Protein AF-A0A7S3RXI2-F1 (afdb_monomer)

Mean predicted aligned error: 6.36 Å

Solvent-accessible surface area (backbone atoms only — not comparable to full-atom values): 6686 Å² total; per-residue (Å²): 114,74,67,60,46,31,56,76,66,80,40,76,34,78,43,79,69,70,99,48,70,60,61,45,42,76,72,70,47,51,83,62,42,37,50,54,56,85,80,36,97,41,71,67,56,44,52,52,50,65,73,69,57,47,71,68,62,60,56,47,33,54,54,54,66,81,81,51,79,90,74,50,74,67,55,60,67,44,47,64,55,54,52,49,53,56,41,70,72,41,58,79,94,73,36,79,78,87,78,55,76,80,73,72,76,117

Organism: NCBI:txid141414

pLDDT: mean 91.19, std 6.78, range [53.22, 98.56]

Radius of gyration: 20.17 Å; Cα contacts (8 Å, |Δi|>4): 55; chains: 1; bounding box: 50×21×56 Å

Secondary structure (DSSP, 8-state):
-HHHHHHHTT---EE--SSSTHHHHHTT--TTT-EEGGGSSSHHHHHHHHHT--HHHHHHTTGGGGT--PPPHHHHHHHHHHHHHHHHTS-GGGSPPPPPGGGS--

Foldseek 3Di:
DQQVVCVVVVHAAADDDDVDCVVVVVVVDDVQQHNYPVVAPDPVRVVVCVVPDDPVSRVSNVVCVVPDDDDDPVNVVCVVVVVVVVQVPDDPVPHDDDDDPVNVPD

Structure (mmCIF, N/CA/C/O backbone):
data_AF-A0A7S3RXI2-F1
#
_entry.id   AF-A0A7S3RXI2-F1
#
loop_
_atom_site.group_PDB
_atom_site.id
_atom_site.type_symbol
_atom_site.label_atom_id
_atom_site.label_alt_id
_atom_site.label_comp_id
_atom_site.label_asym_id
_atom_site.label_entity_id
_atom_site.label_seq_id
_atom_site.pdbx_PDB_ins_code
_atom_site.Cartn_x
_atom_site.Cartn_y
_atom_site.Cartn_z
_atom_site.occupancy
_atom_site.B_iso_or_equiv
_atom_site.auth_seq_id
_atom_site.auth_comp_id
_atom_site.auth_asym_id
_atom_site.auth_atom_id
_atom_site.pdbx_PDB_model_num
ATOM 1 N N . GLU A 1 1 ? -0.301 -14.871 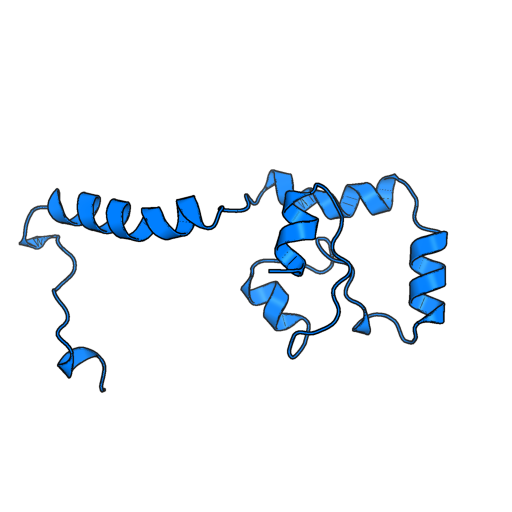4.456 1.00 74.81 1 GLU A N 1
ATOM 2 C CA . GLU A 1 1 ? -0.796 -14.375 3.153 1.00 74.81 1 GLU A CA 1
ATOM 3 C C . GLU A 1 1 ? 0.418 -13.812 2.371 1.00 74.81 1 GLU A C 1
ATOM 5 O O . GLU A 1 1 ? 1.476 -13.693 2.983 1.00 74.81 1 GLU A O 1
ATOM 10 N N . LYS A 1 2 ? 0.380 -13.667 1.035 1.00 85.19 2 LYS A N 1
ATOM 11 C CA . LYS A 1 2 ? 1.551 -13.328 0.193 1.00 85.19 2 LYS A CA 1
ATOM 12 C C . LYS A 1 2 ? 1.956 -11.855 0.317 1.00 85.19 2 LYS A C 1
ATOM 14 O O . LYS A 1 2 ? 3.142 -11.582 0.490 1.00 85.19 2 LYS A O 1
ATOM 19 N N . PHE A 1 3 ? 0.989 -10.943 0.263 1.00 88.31 3 PHE A N 1
ATOM 20 C CA . PHE A 1 3 ? 1.205 -9.502 0.365 1.00 88.31 3 PHE A CA 1
ATOM 21 C C . PHE A 1 3 ? 1.848 -9.126 1.706 1.00 88.31 3 PHE A C 1
ATOM 23 O O . PHE A 1 3 ? 2.897 -8.480 1.752 1.00 88.31 3 PHE A O 1
ATOM 30 N N . THR A 1 4 ? 1.289 -9.626 2.810 1.00 85.31 4 THR A N 1
ATOM 31 C CA . THR A 1 4 ? 1.797 -9.311 4.154 1.00 85.31 4 THR A CA 1
ATOM 32 C C . THR A 1 4 ? 3.180 -9.897 4.427 1.00 85.31 4 THR A C 1
ATOM 34 O O . THR A 1 4 ? 3.957 -9.301 5.172 1.00 85.31 4 THR A O 1
ATOM 37 N N . ARG A 1 5 ? 3.549 -11.014 3.780 1.00 88.75 5 ARG A N 1
ATOM 38 C CA . ARG A 1 5 ? 4.899 -11.590 3.906 1.00 88.75 5 ARG A CA 1
ATOM 39 C C . ARG A 1 5 ? 5.973 -10.619 3.433 1.00 88.75 5 ARG A C 1
ATOM 41 O O . ARG A 1 5 ? 6.918 -10.401 4.185 1.00 88.75 5 ARG A O 1
ATOM 48 N N . ALA A 1 6 ? 5.808 -9.998 2.263 1.00 89.81 6 ALA A N 1
ATOM 49 C CA . ALA A 1 6 ? 6.773 -9.020 1.751 1.00 89.81 6 ALA A CA 1
ATOM 50 C C . ALA A 1 6 ? 6.969 -7.863 2.748 1.00 89.81 6 ALA A C 1
ATOM 52 O O . ALA A 1 6 ? 8.096 -7.549 3.134 1.00 89.81 6 ALA A O 1
ATOM 53 N N . MET A 1 7 ? 5.860 -7.334 3.273 1.00 87.06 7 MET A N 1
ATOM 54 C CA . MET A 1 7 ? 5.861 -6.265 4.276 1.00 87.06 7 MET A CA 1
ATOM 55 C C . MET A 1 7 ? 6.627 -6.659 5.546 1.00 87.06 7 MET A C 1
ATOM 57 O O . MET A 1 7 ? 7.501 -5.919 6.007 1.00 87.06 7 MET A O 1
ATOM 61 N N . THR A 1 8 ? 6.345 -7.842 6.099 1.00 87.56 8 THR A N 1
ATOM 62 C CA . THR A 1 8 ? 7.015 -8.336 7.316 1.00 87.56 8 THR A CA 1
ATOM 63 C C . THR A 1 8 ? 8.478 -8.724 7.101 1.00 87.56 8 THR A C 1
ATOM 65 O O . THR A 1 8 ? 9.247 -8.731 8.056 1.00 87.56 8 THR A O 1
ATOM 68 N N . SER A 1 9 ? 8.882 -9.009 5.862 1.00 90.31 9 SER A N 1
ATOM 69 C CA . SER A 1 9 ? 10.254 -9.372 5.487 1.00 90.31 9 SER A CA 1
ATOM 70 C C . SER A 1 9 ? 11.106 -8.179 5.045 1.00 90.31 9 SER A C 1
ATOM 72 O O . SER A 1 9 ? 12.161 -8.379 4.454 1.00 90.31 9 SER A O 1
ATOM 74 N N . ASN A 1 10 ? 10.683 -6.944 5.337 1.00 89.06 10 ASN A N 1
ATOM 75 C CA . ASN A 1 10 ? 11.393 -5.718 4.940 1.00 89.06 10 ASN A CA 1
ATOM 76 C C . ASN A 1 10 ? 11.565 -5.557 3.421 1.00 89.06 10 ASN A C 1
ATOM 78 O O . ASN A 1 10 ? 12.534 -4.961 2.964 1.00 89.06 10 ASN A O 1
ATOM 82 N N . MET A 1 11 ? 10.607 -6.059 2.645 1.00 93.06 11 MET A N 1
ATOM 83 C CA . MET A 1 11 ? 10.573 -5.907 1.193 1.00 93.06 11 MET A CA 1
ATOM 84 C C . MET A 1 11 ? 9.439 -4.969 0.776 1.00 93.06 11 MET A C 1
ATOM 86 O O . MET A 1 11 ? 8.440 -4.831 1.489 1.00 93.06 11 MET A O 1
ATOM 90 N N . VAL A 1 12 ? 9.589 -4.336 -0.386 1.00 94.44 12 VAL A N 1
ATOM 91 C CA . VAL A 1 12 ? 8.497 -3.616 -1.055 1.00 94.44 12 VAL A CA 1
ATOM 92 C C . VAL A 1 12 ? 7.591 -4.639 -1.749 1.00 94.44 12 VAL A C 1
ATOM 94 O O . VAL A 1 12 ? 8.091 -5.442 -2.543 1.00 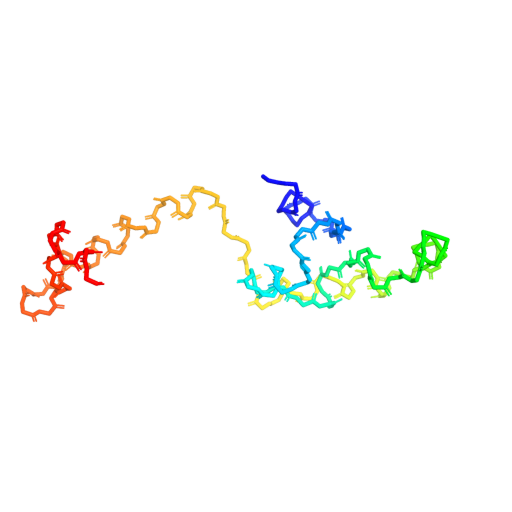94.44 12 VAL A O 1
ATOM 97 N N . PRO A 1 13 ? 6.276 -4.669 -1.471 1.00 94.56 13 PRO A N 1
ATOM 98 C CA . PRO A 1 13 ? 5.372 -5.571 -2.169 1.00 94.56 13 PRO A CA 1
ATOM 99 C C . PRO A 1 13 ? 5.204 -5.153 -3.631 1.00 94.56 13 PRO A C 1
ATOM 101 O O . PRO A 1 13 ? 4.825 -4.018 -3.924 1.00 94.56 13 PRO A O 1
ATOM 104 N N . LEU A 1 14 ? 5.422 -6.109 -4.532 1.00 95.56 14 LEU A N 1
ATOM 105 C CA . LEU A 1 14 ? 4.935 -6.055 -5.905 1.00 95.56 14 LEU A CA 1
ATOM 106 C C . LEU A 1 14 ? 3.583 -6.773 -5.944 1.00 95.56 14 LEU A C 1
ATOM 108 O O . LEU A 1 14 ? 3.525 -7.998 -5.812 1.00 95.56 14 LEU A O 1
ATOM 112 N N . ALA A 1 15 ? 2.504 -6.006 -6.041 1.00 95.06 15 ALA A N 1
ATOM 113 C CA . ALA A 1 15 ? 1.141 -6.494 -5.901 1.00 95.06 15 ALA A CA 1
ATOM 114 C C . ALA A 1 15 ? 0.478 -6.704 -7.266 1.00 95.06 15 ALA A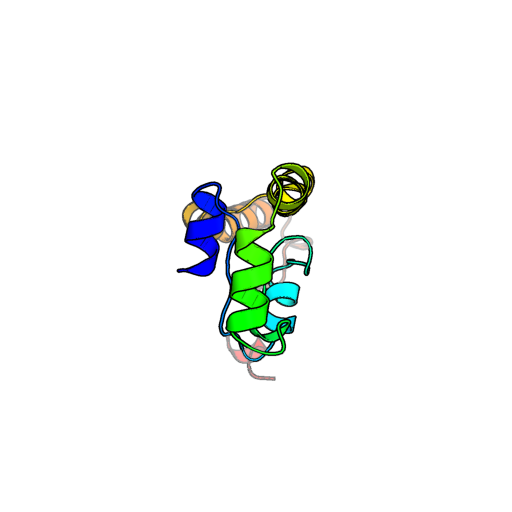 C 1
ATOM 116 O O . ALA A 1 15 ? 0.406 -5.788 -8.080 1.00 95.06 15 ALA A O 1
ATOM 117 N N . LEU A 1 16 ? -0.025 -7.919 -7.480 1.00 93.44 16 LEU A N 1
ATOM 118 C CA . LEU A 1 16 ? -0.868 -8.303 -8.607 1.00 93.44 16 LEU A CA 1
ATOM 119 C C . LEU A 1 16 ? -2.052 -9.099 -8.051 1.00 93.44 16 LEU A C 1
ATOM 121 O O . LEU A 1 16 ? -1.839 -10.101 -7.358 1.00 93.44 16 LEU A O 1
ATOM 125 N N . GLY A 1 17 ? -3.270 -8.664 -8.355 1.00 89.50 17 GLY A N 1
ATOM 126 C CA . GLY A 1 17 ? -4.505 -9.211 -7.794 1.00 89.50 17 GLY A CA 1
ATOM 127 C C . GLY A 1 17 ? -5.283 -8.160 -7.004 1.00 89.50 17 GLY A C 1
ATOM 128 O O . GLY A 1 17 ? -5.051 -6.970 -7.174 1.00 89.50 17 GLY A O 1
ATOM 129 N N . GLY A 1 18 ? -6.204 -8.620 -6.154 1.00 86.44 18 GLY A N 1
ATOM 130 C CA . GLY A 1 18 ? -7.346 -7.791 -5.759 1.00 86.44 18 GLY A CA 1
ATOM 131 C C . GLY A 1 18 ? -8.362 -7.701 -6.903 1.00 86.44 18 GLY A C 1
ATOM 132 O O . GLY A 1 18 ? -8.092 -8.163 -8.016 1.00 86.44 18 GLY A O 1
ATOM 133 N N . ASN A 1 19 ? -9.545 -7.163 -6.630 1.00 88.94 19 ASN A N 1
ATOM 134 C CA . ASN A 1 19 ? -10.446 -6.719 -7.690 1.00 88.94 19 ASN A CA 1
ATOM 135 C C . ASN A 1 19 ? -9.841 -5.513 -8.432 1.00 88.94 19 ASN A C 1
ATOM 137 O O . ASN A 1 19 ? -9.911 -5.433 -9.656 1.00 88.94 19 ASN A O 1
ATOM 141 N N . ASP A 1 20 ? -9.212 -4.619 -7.669 1.00 93.38 20 ASP A N 1
ATOM 142 C CA . ASP A 1 20 ? -8.489 -3.423 -8.096 1.00 93.38 20 ASP A CA 1
ATOM 143 C C . ASP A 1 20 ? -7.590 -2.927 -6.935 1.00 93.38 20 ASP A C 1
ATOM 145 O O . ASP A 1 20 ? -7.345 -3.639 -5.953 1.00 93.38 20 ASP A O 1
ATOM 149 N N . PHE A 1 21 ? -7.075 -1.697 -7.034 1.00 95.00 21 PHE A N 1
ATOM 150 C CA . PHE A 1 21 ? -6.256 -1.114 -5.972 1.00 95.00 21 PHE A CA 1
ATOM 151 C C . PHE A 1 21 ? -7.044 -0.784 -4.687 1.00 95.00 21 PHE A C 1
ATOM 153 O O . PHE A 1 21 ? -6.428 -0.682 -3.623 1.00 95.00 21 PHE A O 1
ATOM 160 N N . GLU A 1 22 ? -8.375 -0.661 -4.743 1.00 94.81 22 GLU A N 1
ATOM 161 C CA . GLU A 1 22 ? -9.212 -0.298 -3.591 1.00 94.81 22 GLU A CA 1
ATOM 162 C C . GLU A 1 22 ? -9.135 -1.360 -2.487 1.00 94.81 22 GLU A C 1
ATOM 164 O O . GLU A 1 22 ? -9.156 -1.024 -1.302 1.00 94.81 22 GLU A O 1
ATOM 169 N N . ASP A 1 23 ? -8.929 -2.633 -2.841 1.00 93.00 23 ASP A N 1
ATOM 170 C CA . ASP A 1 23 ? -8.694 -3.707 -1.866 1.00 93.00 23 ASP A CA 1
ATOM 171 C C . ASP A 1 23 ? -7.462 -3.426 -0.986 1.00 93.00 23 ASP A C 1
ATOM 173 O O . ASP A 1 23 ? -7.443 -3.717 0.215 1.00 93.00 23 ASP A O 1
ATOM 177 N N . TYR A 1 24 ? -6.418 -2.825 -1.560 1.00 92.25 24 TYR A N 1
ATOM 178 C CA . TYR A 1 24 ? -5.217 -2.437 -0.824 1.00 92.25 24 TYR A CA 1
ATOM 179 C C . TYR A 1 24 ? -5.439 -1.151 -0.024 1.00 92.25 24 TYR A C 1
ATOM 181 O O . TYR A 1 24 ? -4.946 -1.042 1.104 1.00 92.25 24 TYR A O 1
ATOM 189 N N . GLU A 1 25 ? -6.217 -0.205 -0.550 1.00 93.25 25 GLU A N 1
ATOM 190 C CA . GLU A 1 25 ? -6.622 1.002 0.181 1.00 93.25 25 GLU A CA 1
ATOM 191 C C . GLU A 1 25 ? -7.484 0.673 1.403 1.00 93.25 25 GLU A C 1
ATOM 193 O O . GLU A 1 25 ? -7.281 1.258 2.468 1.00 93.25 25 GLU A O 1
ATOM 198 N N . ALA A 1 26 ? -8.364 -0.327 1.307 1.00 91.94 26 ALA A N 1
ATOM 199 C CA . ALA A 1 26 ? -9.150 -0.844 2.426 1.00 91.94 26 ALA A CA 1
ATOM 200 C C . ALA A 1 26 ? -8.268 -1.462 3.528 1.00 91.94 26 ALA A C 1
ATOM 202 O O . ALA A 1 26 ? -8.600 -1.394 4.712 1.00 91.94 26 ALA A O 1
ATOM 203 N N . MET A 1 27 ? -7.097 -1.999 3.164 1.00 86.94 27 MET A N 1
ATOM 204 C CA . MET A 1 27 ? -6.047 -2.411 4.110 1.00 86.94 27 MET A CA 1
ATOM 205 C C . MET A 1 27 ? -5.187 -1.236 4.613 1.00 86.94 27 MET A C 1
ATOM 207 O O . MET A 1 27 ? -4.210 -1.432 5.342 1.00 86.94 27 MET A O 1
ATOM 211 N N . GLY A 1 28 ? -5.533 -0.008 4.230 1.00 89.50 28 GLY A N 1
ATOM 212 C CA . GLY A 1 28 ? -4.849 1.219 4.604 1.00 89.50 28 GLY A CA 1
ATOM 213 C C . GLY A 1 28 ? -3.564 1.471 3.824 1.00 89.50 28 GLY A C 1
ATOM 214 O O . GLY A 1 28 ? -2.726 2.222 4.318 1.00 89.50 28 GLY A O 1
ATOM 215 N N . MET A 1 29 ? -3.345 0.840 2.669 1.00 91.31 29 MET A N 1
ATOM 216 C CA . MET A 1 29 ? -2.163 1.059 1.825 1.00 91.31 29 MET A CA 1
ATOM 217 C C . MET A 1 29 ? -2.386 2.201 0.834 1.00 91.31 29 MET A C 1
ATOM 219 O O . MET A 1 29 ? -3.512 2.561 0.519 1.00 91.31 29 MET A O 1
ATOM 223 N N . THR A 1 30 ? -1.298 2.782 0.337 1.00 94.19 30 THR A N 1
ATOM 224 C CA . THR A 1 30 ? -1.327 3.800 -0.723 1.00 94.19 30 THR A CA 1
ATOM 225 C C . THR A 1 30 ? -0.398 3.408 -1.870 1.00 94.19 30 THR A C 1
ATOM 227 O O . THR A 1 30 ? 0.461 2.540 -1.712 1.00 94.19 30 THR A O 1
ATOM 230 N N . ARG A 1 31 ? -0.505 4.082 -3.023 1.00 94.06 31 ARG A N 1
ATOM 231 C CA . ARG A 1 31 ? 0.413 3.898 -4.172 1.00 94.06 31 ARG A CA 1
ATOM 232 C C . ARG A 1 31 ? 1.882 4.184 -3.839 1.00 94.06 31 ARG A C 1
ATOM 234 O O . ARG A 1 31 ? 2.775 3.831 -4.599 1.00 94.06 31 ARG A O 1
ATOM 241 N N . ARG A 1 32 ? 2.138 4.848 -2.707 1.00 93.56 32 ARG A N 1
ATOM 242 C CA . ARG A 1 32 ? 3.483 5.101 -2.180 1.00 93.56 32 ARG A CA 1
ATOM 243 C C . ARG A 1 32 ? 3.990 3.986 -1.269 1.00 93.56 32 ARG A C 1
ATOM 245 O O . ARG A 1 32 ? 5.140 4.048 -0.873 1.00 93.56 32 ARG A O 1
ATOM 252 N N . ASP A 1 33 ? 3.169 2.988 -0.949 1.00 93.56 33 ASP A N 1
ATOM 253 C CA . ASP A 1 33 ? 3.515 1.885 -0.042 1.00 93.56 33 ASP A CA 1
ATOM 254 C C . ASP A 1 33 ? 3.738 0.560 -0.801 1.00 93.56 33 ASP A C 1
ATOM 256 O O . ASP A 1 33 ? 4.351 -0.370 -0.277 1.00 93.56 33 ASP A O 1
ATOM 260 N N . VAL A 1 34 ? 3.230 0.472 -2.036 1.00 95.00 34 VAL A N 1
ATOM 261 C CA . VAL A 1 34 ? 3.137 -0.744 -2.858 1.00 95.00 34 VAL A CA 1
ATOM 262 C C . VAL A 1 34 ? 3.372 -0.408 -4.324 1.00 95.00 34 VAL A C 1
ATOM 264 O O . VAL A 1 34 ? 2.876 0.602 -4.817 1.00 95.00 34 VAL A O 1
ATOM 267 N N . ILE A 1 35 ? 4.053 -1.302 -5.040 1.00 96.88 35 ILE A N 1
ATOM 268 C CA . ILE A 1 35 ? 4.110 -1.267 -6.503 1.00 96.88 35 ILE A CA 1
ATOM 269 C C . ILE A 1 35 ? 2.953 -2.124 -7.019 1.00 96.88 35 ILE A C 1
ATOM 271 O O . ILE A 1 35 ? 3.003 -3.350 -6.918 1.00 96.88 35 ILE A O 1
ATOM 275 N N . TYR A 1 36 ? 1.900 -1.494 -7.537 1.00 97.19 36 TYR A N 1
ATOM 276 C CA . TYR A 1 36 ? 0.753 -2.203 -8.104 1.00 97.19 36 TYR A CA 1
ATOM 277 C C . TYR A 1 36 ? 0.972 -2.455 -9.594 1.00 97.19 36 TYR A C 1
ATOM 279 O O . TYR A 1 36 ? 1.284 -1.535 -10.347 1.00 97.19 36 TYR A O 1
ATOM 287 N N . VAL A 1 37 ? 0.849 -3.708 -10.023 1.00 97.06 37 VAL A N 1
ATOM 288 C CA . VAL A 1 37 ? 1.240 -4.121 -11.377 1.00 97.06 37 VAL A CA 1
ATOM 289 C C . VAL A 1 37 ? 0.356 -3.496 -12.458 1.00 97.06 37 VAL A C 1
ATOM 291 O O . VAL A 1 37 ? 0.890 -3.100 -13.494 1.00 97.06 37 VAL A O 1
ATOM 294 N N . ASP A 1 38 ? -0.947 -3.330 -12.221 1.00 95.94 38 ASP A N 1
ATOM 295 C CA . ASP A 1 38 ? -1.854 -2.804 -13.254 1.00 95.94 38 ASP A CA 1
ATOM 296 C C . ASP A 1 38 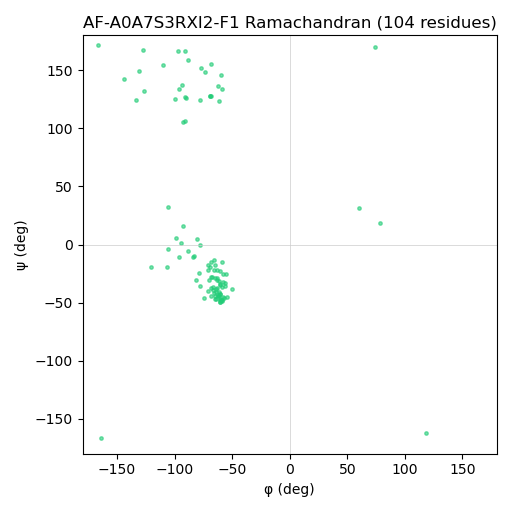? -1.765 -1.275 -13.432 1.00 95.94 38 ASP A C 1
ATOM 298 O O . ASP A 1 38 ? -2.423 -0.722 -14.309 1.00 95.94 38 ASP A O 1
ATOM 302 N N . ASP A 1 39 ? -0.912 -0.578 -12.666 1.00 96.31 39 ASP A N 1
ATOM 303 C CA . ASP A 1 39 ? -0.564 0.827 -12.958 1.00 96.31 39 ASP A CA 1
ATOM 304 C C . ASP A 1 39 ? 0.316 0.977 -14.194 1.00 96.31 39 ASP A C 1
ATOM 306 O O . ASP A 1 39 ? 0.463 2.069 -14.750 1.00 96.31 39 ASP A O 1
ATOM 310 N N . PHE A 1 40 ? 0.941 -0.117 -14.615 1.00 97.81 40 PHE A N 1
ATOM 311 C CA . PHE A 1 40 ? 1.832 -0.134 -15.754 1.00 97.81 40 PHE A CA 1
ATOM 312 C C . PHE A 1 40 ? 1.057 -0.584 -16.986 1.00 97.81 40 PHE A C 1
ATOM 314 O O . PHE A 1 40 ? 0.371 -1.600 -16.982 1.00 97.81 40 PHE A O 1
ATOM 321 N N . SER A 1 41 ? 1.236 0.135 -18.093 1.00 97.50 41 SER A N 1
ATOM 322 C CA . SER A 1 41 ? 0.563 -0.181 -19.359 1.00 97.50 41 SER A CA 1
ATOM 323 C C . SER A 1 41 ? 0.896 -1.576 -19.903 1.00 97.50 41 SER A C 1
ATOM 325 O O . SER A 1 41 ? 0.152 -2.111 -20.720 1.00 97.50 41 SER A O 1
ATOM 327 N N . ASN A 1 42 ? 2.038 -2.145 -19.503 1.00 97.56 42 ASN A N 1
ATOM 328 C CA . ASN A 1 42 ? 2.459 -3.507 -19.811 1.00 97.56 42 ASN A CA 1
ATOM 329 C C . ASN A 1 42 ? 3.646 -3.941 -18.927 1.00 97.56 42 ASN A C 1
ATOM 331 O O . ASN A 1 42 ? 4.296 -3.135 -18.257 1.00 97.56 42 ASN A O 1
ATOM 335 N N . VAL A 1 43 ? 3.991 -5.230 -19.004 1.00 97.56 43 VAL A N 1
ATOM 336 C CA . VAL A 1 43 ? 5.106 -5.836 -18.255 1.00 97.56 43 VAL A CA 1
ATOM 337 C C . VAL A 1 43 ? 6.465 -5.218 -18.605 1.00 97.56 43 VAL A C 1
ATOM 339 O O . VAL A 1 43 ? 7.332 -5.129 -17.739 1.00 97.56 43 VAL A O 1
ATOM 342 N N . SER A 1 44 ? 6.673 -4.753 -19.843 1.00 98.44 44 SER A N 1
ATOM 343 C CA . SER A 1 44 ? 7.933 -4.095 -20.215 1.00 98.44 44 SER A CA 1
ATOM 344 C C . SER A 1 44 ? 8.089 -2.744 -19.517 1.00 98.44 44 SER A C 1
ATOM 346 O O . SER A 1 44 ? 9.199 -2.406 -19.113 1.00 98.44 44 SER A O 1
ATOM 348 N N . ALA A 1 45 ? 7.002 -1.985 -19.346 1.00 98.56 45 ALA A N 1
ATOM 349 C CA . ALA A 1 45 ? 7.011 -0.731 -18.599 1.00 98.56 45 ALA A CA 1
ATOM 350 C C . ALA A 1 45 ? 7.332 -0.974 -17.115 1.00 98.56 45 ALA A C 1
ATOM 352 O O . ALA A 1 45 ? 8.202 -0.299 -16.567 1.00 98.56 45 ALA A O 1
ATOM 353 N N . LEU A 1 46 ? 6.720 -1.996 -16.502 1.00 98.44 46 LEU A N 1
ATOM 354 C CA . LEU A 1 46 ? 7.050 -2.423 -15.139 1.00 98.44 46 LEU A CA 1
ATOM 355 C C . LEU A 1 46 ? 8.523 -2.841 -15.015 1.00 98.44 46 LEU A C 1
ATOM 357 O O . LEU A 1 46 ? 9.225 -2.392 -14.114 1.00 98.44 46 LEU A O 1
ATOM 361 N N . ALA A 1 47 ? 9.026 -3.673 -15.929 1.00 98.38 47 ALA A N 1
ATOM 362 C CA . ALA A 1 47 ? 10.415 -4.123 -15.895 1.00 98.38 47 ALA A CA 1
ATOM 363 C C . ALA A 1 47 ? 11.404 -2.954 -16.032 1.00 98.38 47 ALA A C 1
ATOM 365 O O . ALA A 1 47 ? 12.412 -2.916 -15.327 1.00 98.38 47 ALA A O 1
ATOM 366 N N . SER A 1 48 ? 11.112 -1.991 -16.910 1.00 98.56 48 SER A N 1
ATOM 367 C CA . SER A 1 48 ? 11.903 -0.766 -17.048 1.00 98.56 48 SER A CA 1
ATOM 368 C C . SER A 1 48 ? 11.866 0.082 -15.779 1.00 98.56 48 SER A C 1
ATOM 370 O O . SER A 1 48 ? 12.905 0.590 -15.369 1.00 98.56 48 SER A O 1
ATOM 372 N N . TYR A 1 49 ? 10.705 0.207 -15.135 1.00 98.06 49 TYR A N 1
ATOM 373 C CA . TYR A 1 49 ? 10.575 0.909 -13.860 1.00 98.06 49 TYR A CA 1
ATOM 374 C C . TYR A 1 49 ? 11.433 0.262 -12.763 1.00 98.06 49 TYR A C 1
ATOM 376 O O . TYR A 1 49 ? 12.242 0.941 -12.139 1.00 98.06 49 TYR A O 1
ATOM 384 N N . LEU A 1 50 ? 11.339 -1.062 -12.593 1.00 97.50 50 LEU A N 1
ATOM 385 C CA . LEU A 1 50 ? 12.103 -1.796 -11.577 1.00 97.50 50 LEU A CA 1
ATOM 386 C C . LEU A 1 50 ? 13.619 -1.743 -11.817 1.00 97.50 50 LEU A C 1
ATOM 388 O O . LEU A 1 50 ? 14.383 -1.631 -10.865 1.00 97.50 50 LEU A O 1
ATOM 392 N N . LYS A 1 51 ? 14.070 -1.813 -13.076 1.00 98.12 51 LYS A N 1
ATOM 393 C CA . LYS A 1 51 ? 15.504 -1.771 -13.419 1.00 98.12 51 LYS A CA 1
ATOM 394 C C . LYS A 1 51 ? 16.150 -0.404 -13.202 1.00 98.12 51 LYS A C 1
ATOM 396 O O . LYS A 1 51 ? 17.347 -0.353 -12.951 1.00 98.12 51 LYS A O 1
ATOM 401 N N . ASN A 1 52 ? 15.382 0.673 -13.354 1.00 97.81 52 ASN A N 1
ATOM 402 C CA . ASN A 1 52 ? 15.875 2.046 -13.226 1.00 97.81 52 ASN A CA 1
ATOM 403 C C . ASN A 1 52 ? 15.570 2.663 -11.851 1.00 97.81 52 ASN A C 1
ATOM 405 O O . ASN A 1 52 ? 15.793 3.855 -11.660 1.00 97.81 52 ASN A O 1
ATOM 409 N N . MET A 1 53 ? 15.028 1.880 -10.916 1.00 97.25 53 MET A N 1
ATOM 410 C CA . MET A 1 53 ? 14.715 2.347 -9.572 1.00 97.25 53 MET A CA 1
ATOM 411 C C . MET A 1 53 ? 16.003 2.624 -8.798 1.00 97.25 53 MET A C 1
ATOM 413 O O . MET A 1 53 ? 16.875 1.761 -8.710 1.00 97.25 53 MET A O 1
ATOM 417 N N . ASP A 1 54 ? 16.104 3.820 -8.225 1.00 97.69 54 ASP A N 1
ATOM 418 C CA . ASP A 1 54 ? 17.198 4.188 -7.334 1.00 97.69 54 ASP A CA 1
ATOM 419 C C . ASP A 1 54 ? 16.865 3.887 -5.863 1.00 97.69 54 ASP A C 1
ATOM 421 O O . ASP A 1 54 ? 15.714 3.640 -5.482 1.00 97.69 54 ASP A O 1
ATOM 425 N N . ASP A 1 55 ? 17.892 3.932 -5.014 1.00 97.12 55 ASP A N 1
ATOM 426 C CA . ASP A 1 55 ? 17.757 3.658 -3.582 1.00 97.12 55 ASP A CA 1
ATOM 427 C C . ASP A 1 55 ? 16.791 4.633 -2.899 1.00 97.12 55 ASP A C 1
ATOM 429 O O . ASP A 1 55 ? 16.077 4.254 -1.972 1.00 97.12 55 ASP A O 1
ATOM 433 N N . ALA A 1 56 ? 16.745 5.893 -3.339 1.00 96.69 56 ALA A N 1
ATOM 434 C CA . ALA A 1 56 ? 15.850 6.896 -2.773 1.00 96.69 56 ALA A CA 1
ATOM 435 C C . ALA A 1 56 ? 14.378 6.540 -3.027 1.00 96.69 56 ALA A C 1
ATOM 437 O O . ALA A 1 56 ? 13.568 6.557 -2.096 1.00 96.69 56 ALA A O 1
ATOM 438 N N . THR A 1 57 ? 14.043 6.163 -4.263 1.00 95.88 57 THR A N 1
ATOM 439 C CA . THR A 1 57 ? 12.698 5.727 -4.651 1.00 95.88 57 THR A CA 1
ATOM 440 C C . THR A 1 57 ? 12.322 4.443 -3.925 1.00 95.88 57 THR A C 1
ATOM 442 O O . THR A 1 57 ? 11.245 4.373 -3.331 1.00 95.88 57 THR A O 1
ATOM 445 N N . TYR A 1 58 ? 13.223 3.453 -3.901 1.00 95.56 58 TYR A N 1
ATOM 446 C CA . TYR A 1 58 ? 12.995 2.193 -3.194 1.00 95.56 58 TYR A CA 1
ATOM 447 C C . TYR A 1 58 ? 12.729 2.424 -1.699 1.00 95.56 58 TYR A C 1
ATOM 449 O O . TYR A 1 58 ? 11.740 1.937 -1.152 1.00 95.56 58 TYR A O 1
ATOM 457 N N . ASN A 1 59 ? 13.559 3.237 -1.040 1.00 95.12 59 ASN A N 1
ATOM 458 C CA . ASN A 1 59 ? 13.389 3.570 0.374 1.00 95.12 59 ASN A CA 1
ATOM 459 C C . ASN A 1 59 ? 12.106 4.371 0.646 1.00 95.12 59 ASN A C 1
ATOM 461 O O . ASN A 1 59 ? 11.518 4.236 1.722 1.00 95.12 59 ASN A O 1
ATOM 465 N N . GLY A 1 60 ? 11.631 5.157 -0.326 1.00 95.19 60 GLY A N 1
ATOM 466 C CA . GLY A 1 60 ? 10.353 5.866 -0.252 1.00 95.19 60 GLY A CA 1
ATOM 467 C C . GLY A 1 60 ? 9.162 4.939 0.008 1.00 95.19 60 GLY A C 1
ATOM 468 O O . GLY A 1 60 ? 8.287 5.287 0.803 1.00 95.19 60 GLY A O 1
ATOM 469 N N . TYR A 1 61 ? 9.180 3.721 -0.544 1.00 95.69 61 TYR A N 1
ATOM 470 C CA . TYR A 1 61 ? 8.133 2.715 -0.322 1.00 95.69 61 TYR A CA 1
ATOM 471 C C . TYR A 1 61 ? 8.034 2.203 1.118 1.00 95.69 61 TYR A C 1
ATOM 473 O O . TYR A 1 61 ? 7.055 1.562 1.502 1.00 95.69 61 TYR A O 1
ATOM 481 N N . HIS A 1 62 ? 9.035 2.483 1.951 1.00 94.00 62 HIS A N 1
ATOM 482 C CA . HIS A 1 62 ? 9.042 2.106 3.359 1.00 94.00 62 HIS A CA 1
ATOM 483 C C . HIS A 1 62 ? 8.532 3.215 4.294 1.00 94.00 62 HIS A C 1
ATOM 485 O O . HIS A 1 62 ? 8.474 2.994 5.507 1.00 94.00 62 HIS A O 1
ATOM 491 N N . ALA A 1 63 ? 8.113 4.373 3.764 1.00 92.88 63 ALA A N 1
ATOM 492 C CA . ALA A 1 63 ? 7.656 5.517 4.558 1.00 92.88 63 ALA A CA 1
ATOM 493 C C . ALA A 1 63 ? 6.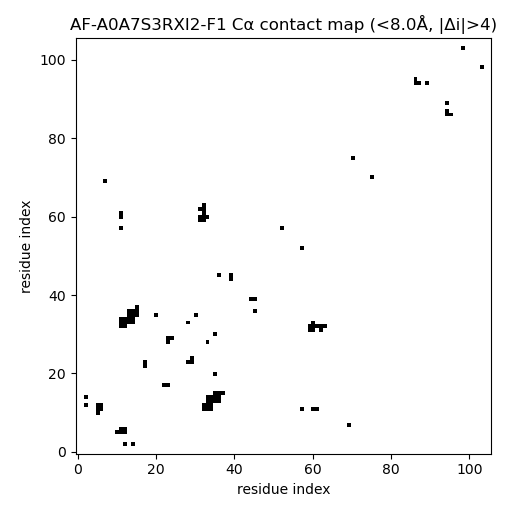467 5.192 5.480 1.00 92.88 63 ALA A C 1
ATOM 495 O O . ALA A 1 63 ? 6.390 5.717 6.593 1.00 92.88 63 ALA A O 1
ATOM 496 N N . TRP A 1 64 ? 5.580 4.271 5.083 1.00 90.38 64 TRP A N 1
ATOM 497 C CA . TRP A 1 64 ? 4.451 3.837 5.915 1.00 90.38 64 TRP A CA 1
ATOM 498 C C . TRP A 1 64 ? 4.860 3.317 7.292 1.00 90.38 64 TRP A C 1
ATOM 500 O O . TRP A 1 64 ? 4.068 3.400 8.224 1.00 90.38 64 TRP A O 1
ATOM 510 N N . ARG A 1 65 ? 6.086 2.810 7.463 1.00 90.62 65 ARG A N 1
ATOM 511 C CA . ARG A 1 65 ? 6.572 2.280 8.749 1.00 90.62 65 ARG A CA 1
ATOM 512 C C . ARG A 1 65 ? 6.689 3.351 9.831 1.00 90.62 65 ARG A C 1
ATOM 514 O O . ARG A 1 65 ? 6.767 3.017 11.007 1.00 90.62 65 ARG A O 1
ATOM 521 N N . GLN A 1 66 ? 6.708 4.623 9.438 1.00 90.75 66 GLN A N 1
ATOM 522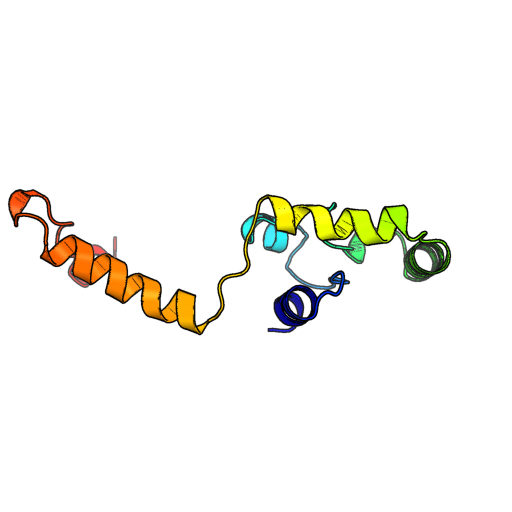 C CA . GLN A 1 66 ? 6.734 5.754 10.364 1.00 90.75 66 GLN A CA 1
ATOM 523 C C . GLN A 1 66 ? 5.351 6.048 10.959 1.00 90.75 66 GLN A C 1
ATOM 525 O O . GLN A 1 66 ? 5.261 6.627 12.037 1.00 90.75 66 GLN A O 1
ATOM 530 N N . THR A 1 67 ? 4.274 5.663 10.267 1.00 88.44 67 THR A N 1
ATOM 531 C CA . THR A 1 67 ? 2.893 6.024 10.631 1.00 88.44 67 THR A CA 1
ATOM 532 C C . THR A 1 67 ? 1.994 4.819 10.893 1.00 88.44 67 THR A C 1
ATOM 534 O O . THR A 1 67 ? 0.962 4.955 11.546 1.00 88.44 67 THR A O 1
ATOM 537 N N . LYS A 1 68 ? 2.372 3.633 10.409 1.00 86.94 68 LYS A N 1
ATOM 538 C CA . LYS A 1 68 ? 1.590 2.396 10.480 1.00 86.94 68 LYS A CA 1
ATOM 539 C C . LYS A 1 68 ? 2.462 1.260 11.010 1.00 86.94 68 LYS A C 1
ATOM 541 O O . LYS A 1 68 ? 3.662 1.188 10.748 1.00 86.94 68 LYS A O 1
ATOM 546 N N . ARG A 1 69 ? 1.833 0.319 11.713 1.00 84.56 69 ARG A N 1
ATOM 547 C CA . ARG A 1 69 ? 2.473 -0.903 12.208 1.00 84.56 69 ARG A CA 1
ATOM 548 C C . ARG A 1 69 ? 1.682 -2.115 11.747 1.00 84.56 69 ARG A C 1
ATOM 550 O O . ARG A 1 69 ? 0.471 -2.169 11.938 1.00 84.56 69 ARG A O 1
ATOM 557 N N . TYR A 1 70 ? 2.380 -3.107 11.205 1.00 81.81 70 TYR A N 1
ATOM 558 C CA . TYR A 1 70 ? 1.774 -4.406 10.945 1.00 81.81 70 TYR A CA 1
ATOM 559 C C . TYR A 1 70 ? 1.457 -5.110 12.270 1.00 81.81 70 TYR A C 1
ATOM 561 O O . TYR A 1 70 ? 2.335 -5.250 13.129 1.00 81.81 70 TYR A O 1
ATOM 569 N N . ARG A 1 71 ? 0.209 -5.552 12.427 1.00 80.75 71 ARG A N 1
ATOM 570 C CA . ARG A 1 71 ? -0.207 -6.438 13.514 1.00 80.75 71 ARG A CA 1
ATOM 571 C C . ARG A 1 71 ? -0.063 -7.879 13.047 1.00 80.75 71 ARG A C 1
ATOM 573 O O . ARG A 1 71 ? -0.537 -8.257 11.982 1.00 80.75 71 ARG A O 1
ATOM 580 N N . SER A 1 72 ? 0.649 -8.680 13.826 1.00 79.38 72 SER A N 1
ATOM 581 C CA . SER A 1 72 ? 0.753 -10.112 13.578 1.00 79.38 72 SER A CA 1
ATOM 582 C C . SER A 1 72 ? -0.591 -10.797 13.821 1.00 79.38 72 SER A C 1
ATOM 584 O O . SER A 1 72 ? -1.384 -10.357 14.649 1.00 79.38 72 SER A O 1
ATOM 586 N N . GLY A 1 73 ? -0.807 -11.954 13.187 1.00 80.31 73 GLY A N 1
ATOM 587 C CA . GLY A 1 73 ? -2.026 -12.737 13.418 1.00 80.31 73 GLY A CA 1
ATOM 588 C C . GLY A 1 73 ? -2.224 -13.140 14.888 1.00 80.31 73 GLY A C 1
ATOM 589 O O . GLY A 1 73 ? -3.354 -13.322 15.325 1.00 80.31 73 GLY A O 1
ATOM 590 N N . LYS A 1 74 ? -1.142 -13.231 15.679 1.00 83.62 74 LYS A N 1
ATOM 591 C CA . LYS A 1 74 ? -1.233 -13.439 17.133 1.00 83.62 74 LYS A CA 1
ATOM 592 C C . LYS A 1 74 ? -1.814 -12.220 17.848 1.00 83.62 74 LYS A C 1
ATOM 594 O O . LYS A 1 74 ? -2.668 -12.389 18.708 1.00 83.62 74 LYS A O 1
ATOM 599 N N . GLU A 1 75 ? -1.366 -11.018 17.499 1.00 84.50 75 GLU A N 1
ATOM 600 C CA . GLU A 1 75 ? -1.900 -9.774 18.067 1.00 84.50 75 GLU A CA 1
ATOM 601 C C . GLU A 1 75 ? -3.359 -9.566 17.658 1.00 84.50 75 GLU A C 1
ATOM 603 O O . GLU A 1 75 ? -4.190 -9.231 18.499 1.00 84.50 75 GLU A O 1
ATOM 608 N N . ASP A 1 76 ? -3.691 -9.851 16.396 1.00 85.19 76 ASP A N 1
ATOM 609 C CA . ASP A 1 76 ? -5.070 -9.798 15.909 1.00 85.19 76 ASP A CA 1
ATOM 610 C C . ASP A 1 76 ? -5.977 -10.773 16.657 1.00 85.19 76 ASP A C 1
ATOM 612 O O . ASP A 1 76 ? -7.079 -10.402 17.052 1.00 85.19 76 ASP A O 1
ATOM 616 N N . ALA A 1 77 ? -5.504 -11.995 16.909 1.00 87.62 77 ALA A N 1
ATOM 617 C CA . ALA A 1 77 ? -6.256 -12.989 17.664 1.00 87.62 77 ALA A CA 1
ATOM 618 C C . ALA A 1 77 ? -6.424 -12.615 19.146 1.00 87.62 77 ALA A C 1
ATOM 620 O O . ALA A 1 77 ? -7.395 -13.035 19.768 1.00 87.62 77 ALA A O 1
ATOM 621 N N . GLN A 1 78 ? -5.499 -11.842 19.724 1.00 92.31 78 GLN A N 1
ATOM 622 C CA . GLN A 1 78 ? -5.568 -11.400 21.122 1.00 92.31 78 GLN A CA 1
ATOM 623 C C . GLN A 1 78 ? -6.488 -10.192 21.321 1.00 92.31 78 GLN A C 1
ATOM 625 O O . GLN A 1 78 ? -7.103 -10.061 22.380 1.00 92.31 78 GLN A O 1
ATOM 630 N N . GLN A 1 79 ? -6.612 -9.328 20.313 1.00 90.44 79 GLN A N 1
ATOM 631 C CA . GLN A 1 79 ? -7.349 -8.071 20.417 1.00 90.44 79 GLN A CA 1
ATOM 632 C C . GLN A 1 79 ? -8.810 -8.236 20.898 1.00 90.44 79 GLN A C 1
ATOM 634 O O . GLN A 1 79 ? -9.188 -7.519 21.828 1.00 90.44 79 GLN A O 1
ATOM 639 N N . PRO A 1 80 ? -9.621 -9.192 20.392 1.00 91.88 80 PRO A N 1
ATOM 640 C CA . PRO A 1 80 ? -10.984 -9.400 20.886 1.00 91.88 80 PRO A CA 1
ATOM 641 C C . PRO A 1 80 ? -11.051 -9.769 22.373 1.00 91.88 80 PRO A C 1
ATOM 643 O O . PRO A 1 80 ? -11.970 -9.350 23.073 1.00 91.88 80 PRO A O 1
ATOM 646 N N . TYR A 1 81 ? -10.069 -10.520 22.883 1.00 93.50 81 TYR A N 1
ATOM 647 C CA . TYR A 1 81 ? -10.006 -10.871 24.305 1.00 93.50 81 TYR A CA 1
ATOM 648 C C . TYR A 1 81 ? -9.654 -9.660 25.166 1.00 93.50 81 TYR A C 1
ATOM 650 O O . TYR A 1 81 ? -10.234 -9.479 26.235 1.00 93.50 81 TYR A O 1
ATOM 658 N N . CYS A 1 82 ? -8.738 -8.809 24.697 1.00 93.00 82 CYS A N 1
ATOM 659 C CA . CYS A 1 82 ? -8.423 -7.545 25.360 1.00 93.00 82 CYS A CA 1
ATOM 660 C C . CYS A 1 82 ? -9.649 -6.625 25.410 1.00 93.00 82 CYS A C 1
ATOM 662 O O . CYS A 1 82 ? -9.946 -6.060 26.460 1.00 93.00 82 CYS A O 1
ATOM 664 N N . GLU A 1 83 ? -10.386 -6.510 24.305 1.00 93.19 83 GLU A N 1
ATOM 665 C CA . GLU A 1 83 ? -11.625 -5.731 24.244 1.00 93.19 83 GLU A CA 1
ATOM 666 C C . GLU A 1 83 ? -12.694 -6.288 25.186 1.00 93.19 83 GLU A C 1
ATOM 668 O O . GLU A 1 83 ? -13.307 -5.522 25.928 1.00 93.19 83 GLU A O 1
ATOM 673 N N . LEU A 1 84 ? -12.876 -7.611 25.224 1.00 93.12 84 LEU A N 1
ATOM 674 C CA . LEU A 1 84 ? -13.781 -8.260 26.171 1.00 93.12 84 LEU A CA 1
ATOM 675 C C . LEU A 1 84 ? -13.366 -7.990 27.624 1.00 93.12 84 LEU A C 1
ATOM 677 O O . LEU A 1 84 ? -14.201 -7.605 28.436 1.00 93.12 84 LEU A O 1
ATOM 681 N N . CYS A 1 85 ? -12.082 -8.141 27.952 1.00 95.19 85 CYS A N 1
ATOM 682 C CA . CYS A 1 85 ? -11.550 -7.866 29.287 1.00 95.19 85 CYS A CA 1
ATOM 683 C C . CYS A 1 85 ? -11.819 -6.414 29.715 1.00 95.19 85 CYS A C 1
ATOM 685 O O . CYS A 1 85 ? -12.301 -6.170 30.820 1.00 95.19 85 CYS A O 1
ATOM 687 N N . GLN A 1 86 ? -11.590 -5.446 28.821 1.00 95.81 86 GLN A N 1
ATOM 688 C CA . GLN A 1 86 ? -11.904 -4.039 29.084 1.00 95.81 86 GLN A CA 1
ATOM 689 C C . GLN A 1 86 ? -13.399 -3.826 29.341 1.00 95.81 86 GLN A C 1
ATOM 691 O O . GLN A 1 86 ? -13.749 -3.103 30.269 1.00 95.81 86 GLN A O 1
ATOM 696 N N . GLN A 1 87 ? -14.276 -4.472 28.565 1.00 95.75 87 GLN A N 1
ATOM 697 C CA . GLN A 1 87 ? -15.726 -4.400 28.775 1.00 95.75 87 GLN A CA 1
ATOM 698 C C . GLN A 1 87 ? -16.135 -4.965 30.137 1.00 95.75 87 GLN A C 1
ATOM 700 O O . GLN A 1 87 ? -16.919 -4.340 30.841 1.00 95.75 87 GLN A O 1
ATOM 705 N N . LEU A 1 88 ? -15.565 -6.098 30.549 1.00 93.88 88 LEU A N 1
ATOM 706 C CA . LEU A 1 88 ? -15.888 -6.730 31.831 1.00 93.88 88 LEU A CA 1
ATOM 707 C C . LEU A 1 88 ? -15.457 -5.897 33.049 1.00 93.88 88 LEU A C 1
ATOM 709 O O . LEU A 1 88 ? -16.022 -6.068 34.126 1.00 93.88 88 LEU A O 1
ATOM 713 N N . HIS A 1 89 ? -14.500 -4.979 32.889 1.00 96.12 89 HIS A N 1
ATOM 714 C CA . HIS A 1 89 ? -14.112 -4.031 33.939 1.00 96.12 89 HIS A CA 1
ATOM 715 C C . HIS A 1 89 ? -14.988 -2.769 34.003 1.00 96.12 89 HIS A C 1
ATOM 717 O O . HIS A 1 89 ? -14.880 -2.004 34.963 1.00 96.12 89 HIS A O 1
ATOM 723 N N . LEU A 1 90 ? -15.855 -2.526 33.016 1.00 96.00 90 LEU A N 1
ATOM 724 C CA . LEU A 1 90 ? -16.836 -1.444 33.083 1.00 96.00 90 LEU A CA 1
ATOM 725 C C . LEU A 1 90 ? -18.009 -1.842 33.983 1.00 96.00 90 LEU A C 1
ATOM 727 O O . LEU A 1 90 ? -18.371 -3.017 34.078 1.00 96.00 90 LEU A O 1
ATOM 731 N N . LYS A 1 91 ? -18.653 -0.845 34.602 1.00 96.06 91 LYS A N 1
ATOM 732 C CA . LYS A 1 91 ? -19.936 -1.064 35.282 1.00 96.06 91 LYS A CA 1
ATOM 733 C C . LYS A 1 91 ? -20.980 -1.580 34.280 1.00 96.06 91 LYS A C 1
ATOM 735 O O . LYS A 1 91 ? -20.933 -1.132 33.132 1.00 96.06 91 LYS A O 1
ATOM 740 N N . PRO A 1 92 ? -21.923 -2.453 34.682 1.00 92.44 92 PRO A N 1
ATOM 741 C CA . PRO A 1 92 ? -22.893 -3.063 33.767 1.00 92.44 92 PRO A CA 1
ATOM 742 C C . PRO A 1 92 ? -23.634 -2.062 32.870 1.00 92.44 92 PRO A C 1
ATOM 744 O O . PRO A 1 92 ? -23.817 -2.318 31.686 1.00 92.44 92 PRO A O 1
ATOM 747 N N . GLU A 1 93 ? -23.992 -0.891 33.395 1.00 94.00 93 GLU A N 1
ATOM 748 C CA . GLU A 1 93 ? -24.683 0.174 32.660 1.00 94.00 93 GLU A CA 1
ATOM 749 C C . GLU A 1 93 ? -23.838 0.854 31.563 1.00 94.00 93 GLU A C 1
ATOM 751 O O . GLU A 1 93 ? -24.385 1.544 30.705 1.00 94.00 93 GLU A O 1
ATOM 756 N N . LEU A 1 94 ? -22.515 0.663 31.579 1.00 94.19 94 LEU A N 1
ATOM 757 C CA . LEU A 1 94 ? -21.567 1.197 30.594 1.00 94.19 94 LEU A CA 1
ATOM 758 C C . LEU A 1 94 ? -21.042 0.123 29.626 1.00 94.19 94 LEU A C 1
ATOM 760 O O . LEU A 1 94 ? -20.265 0.442 28.723 1.00 94.19 94 LEU A O 1
ATOM 764 N N . GLN A 1 95 ? -21.418 -1.144 29.817 1.00 93.44 95 GLN A N 1
ATOM 765 C CA . GLN A 1 95 ? -20.987 -2.242 28.953 1.00 93.44 95 GLN A CA 1
ATOM 766 C C . GLN A 1 95 ? -21.711 -2.197 27.604 1.00 93.44 95 GLN A C 1
ATOM 768 O O . GLN A 1 95 ? -22.869 -1.788 27.499 1.00 93.44 95 GLN A O 1
ATOM 773 N N . LYS A 1 96 ? -21.035 -2.658 26.545 1.00 90.00 96 LYS A N 1
ATOM 774 C CA . LYS A 1 96 ? -21.671 -2.877 25.241 1.00 90.00 96 LYS A CA 1
ATOM 775 C C . LYS A 1 96 ? -22.828 -3.877 25.407 1.00 90.00 96 LYS A C 1
ATOM 777 O O . LYS A 1 96 ? -22.626 -4.925 26.023 1.00 90.00 96 LYS A O 1
ATOM 782 N N . PRO A 1 97 ? -24.014 -3.604 24.833 1.00 87.62 97 PRO A N 1
ATOM 783 C CA . PRO A 1 97 ? -25.162 -4.487 24.976 1.00 87.62 97 PRO A CA 1
ATOM 784 C C . PRO A 1 97 ? -24.876 -5.856 24.358 1.00 87.62 97 PRO A C 1
ATOM 786 O O . PRO A 1 97 ? -24.331 -5.956 23.253 1.00 87.62 97 PRO A O 1
ATOM 789 N N . THR A 1 98 ? -25.267 -6.912 25.071 1.00 85.38 98 THR A N 1
ATOM 790 C CA . THR A 1 98 ? -25.213 -8.279 24.555 1.00 85.38 98 THR A CA 1
ATOM 791 C C . THR A 1 98 ? -26.109 -8.380 23.330 1.00 85.38 98 THR A C 1
ATOM 793 O O . THR A 1 98 ? -2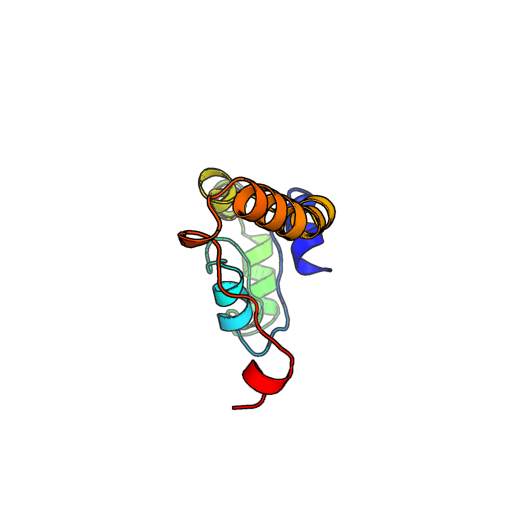7.299 -8.084 23.400 1.00 85.38 98 THR A O 1
ATOM 796 N N . ARG A 1 99 ? -25.532 -8.806 22.208 1.00 83.44 99 ARG A N 1
ATOM 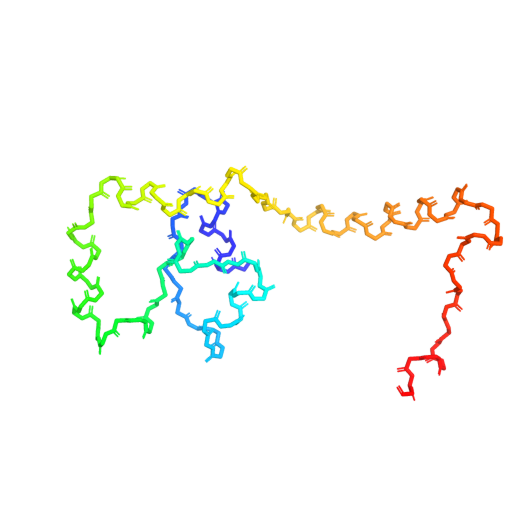797 C CA . ARG A 1 99 ? -26.296 -9.149 21.011 1.00 83.44 99 ARG A CA 1
ATOM 798 C C . ARG A 1 99 ? -26.585 -10.638 21.014 1.00 83.44 99 ARG A C 1
ATOM 800 O O . ARG A 1 99 ? -25.714 -11.450 21.322 1.00 83.44 99 ARG A O 1
ATOM 807 N N . THR A 1 100 ? -27.805 -10.984 20.656 1.00 85.31 100 THR A N 1
ATOM 808 C CA . THR A 1 100 ? -28.230 -12.351 20.385 1.00 85.31 100 THR A CA 1
ATOM 809 C C . THR A 1 100 ? -28.183 -12.609 18.884 1.00 85.31 100 THR A C 1
ATOM 811 O O . THR A 1 100 ? -28.089 -11.683 18.079 1.00 85.31 100 THR A O 1
ATOM 814 N N . PHE A 1 101 ? -28.270 -13.877 18.480 1.00 79.25 101 PHE A N 1
ATOM 815 C CA . PHE A 1 101 ? -28.314 -14.223 17.059 1.00 79.25 101 PHE A CA 1
ATOM 816 C C . PHE A 1 101 ? -29.469 -13.518 16.322 1.00 79.25 101 PHE A C 1
ATOM 818 O O . PHE A 1 101 ? -29.303 -13.114 15.177 1.00 79.25 101 PHE A O 1
ATOM 825 N N . GLY A 1 102 ? -30.603 -13.286 16.996 1.00 86.12 102 GLY A N 1
ATOM 826 C CA . GLY A 1 102 ? -31.748 -12.566 16.428 1.00 86.12 102 GLY A CA 1
ATOM 827 C C . GLY A 1 102 ? -31.461 -11.108 16.050 1.00 86.12 102 GLY A C 1
ATOM 828 O O . GLY A 1 102 ? -32.140 -10.566 15.182 1.00 86.12 102 GLY A O 1
ATOM 829 N N . ASP A 1 103 ? -30.433 -10.488 16.634 1.00 82.06 103 ASP A N 1
ATOM 830 C CA . ASP A 1 103 ? -30.050 -9.100 16.353 1.00 82.06 103 ASP A CA 1
ATOM 831 C C . ASP A 1 103 ? -29.171 -8.957 15.097 1.00 82.06 103 ASP A C 1
ATOM 833 O O . ASP A 1 103 ? -28.916 -7.841 14.651 1.00 82.06 103 ASP A O 1
ATOM 837 N N . LEU A 1 104 ? -28.683 -10.071 14.536 1.00 75.38 104 LEU A N 1
ATOM 838 C CA . LEU A 1 104 ? -27.801 -10.091 13.361 1.00 75.38 104 LEU A CA 1
ATOM 839 C C . LEU A 1 104 ? -28.547 -10.328 12.039 1.00 75.38 104 LEU A C 1
ATOM 841 O O . LEU A 1 104 ? -27.945 -10.187 10.980 1.00 75.38 104 LEU A O 1
ATOM 845 N N . VAL A 1 105 ? -29.829 -10.707 12.088 1.00 73.06 105 VAL A N 1
ATOM 846 C CA . VAL A 1 105 ? -30.629 -11.118 10.915 1.00 73.06 105 VAL A CA 1
ATOM 847 C C . VAL A 1 105 ? -31.641 -10.035 10.497 1.00 73.06 105 VAL A C 1
ATOM 849 O O . VAL A 1 105 ? -32.736 -10.350 10.038 1.00 73.06 105 VAL A O 1
ATOM 852 N N . ARG A 1 106 ? -31.310 -8.753 10.687 1.00 53.22 106 ARG A N 1
ATOM 853 C CA . ARG A 1 106 ? -32.125 -7.612 10.235 1.00 53.22 106 ARG A CA 1
ATOM 854 C C . ARG A 1 106 ? -31.444 -6.842 9.120 1.00 53.22 106 ARG A C 1
ATOM 856 O O . ARG A 1 106 ? -30.240 -6.552 9.281 1.00 53.22 106 ARG A O 1
#

Sequence (106 aa):
EKFTRAMTSNMVPLALGGNDFEDYEAMGMTRRDVIYVDDFSNVSALASY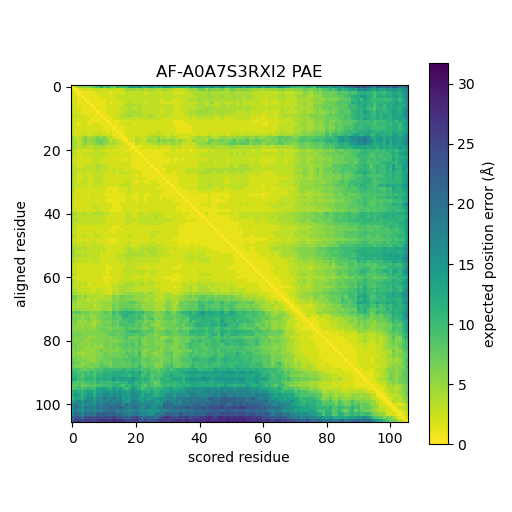LKNMDDATYNGYHAWRQTKRYRSGKEDAQQPYCELCQQLHLKPELQKPTRTFGDLVR

InterPro domains:
  IPR001503 Glycosyl transferase family 10 [PTHR48438] (1-96)
  IPR038577 GT10-like, C-terminal domain superfamily [G3DSA:3.40.50.11660] (1-77)
  IPR055270 Fucosyltransferase, C-terminal [PF00852] (1-96)